Protein AF-R7AFU2-F1 (afdb_monomer)

Mean predicted aligned error: 8.47 Å

Radius of gyration: 20.12 Å; Cα contacts (8 Å, |Δi|>4): 153; chains: 1; bounding box: 41×36×58 Å

Secondary structure (DSSP, 8-state):
-------HHHHHHHHHHHHHHHHHHHHHHHHHHHHHHTT--HHHHHHHHHHHHHHHHHHHHHHHHHHHHHHHHHHH-TTSHHHHHHHHHHGGG-GGGHHHHHHHHHHHHHHHHHHIIIIIIIHHHHHHHHTTSGGGG-GGGGT----

Nearest PDB structures (foldseek):
  1k40-assembly1_A  TM=2.675E-01  e=7.140E+00  Mus musculus
  4mu6-assembly1_A  TM=3.119E-01  e=7.140E+00  Legionella pneumophila subsp. pneumophila str. Philadelphia 1
  8jh6-assembly1_B  TM=2.063E-01  e=3.093E+00  synthetic construct

Foldseek 3Di:
DPDDDCDPLLVVLLVVLVVLLVVLVVQLLVQLQVVLQVVDQNVVSNVRSLVVSLVVNVVVLVVLLVVLCLQLQLQADCPHPSVVVCVVVCVVVDNVCSVVSNSNSVSNNVSSVVSNCCSNVVVSVVLNVQCVDPVSSDVVVSNHDDD

Sequence (147 aa):
MDSSTLTIPGIAGIILAVGMGVDANIITGERIKEELNRGKNLNAALRSGYQRALSAIIDGNITTIIVAIILMGAFGVPTSVFARLLRPLFFAFGASTEGVIYSFGYTLMVGVLLNFVMGVLASRLMVMSLSNFKIFQNKKLYGGEQA

pLDDT: mean 79.65, std 10.62, range [36.56, 92.12]

Solvent-accessible surface area (backbone atoms only — not comparable to full-atom values): 7698 Å² total; per-residue (Å²): 132,88,78,79,82,86,42,78,47,23,51,52,16,44,55,52,24,52,52,56,44,50,47,50,53,50,48,28,48,52,38,24,19,57,30,32,66,70,69,41,55,67,73,57,10,46,56,54,9,46,62,58,29,49,55,57,42,50,57,53,52,50,54,50,43,52,52,22,51,46,42,26,31,43,38,59,37,90,84,33,73,50,20,65,72,43,36,84,75,49,64,84,59,52,86,84,40,23,71,49,44,22,41,18,18,50,36,27,37,53,35,44,54,53,31,54,52,46,56,52,53,47,47,50,53,50,53,62,56,48,51,72,40,79,85,56,61,48,54,66,85,53,68,24,77,89,127

Structure (mmCIF, N/CA/C/O backbone):
data_AF-R7AFU2-F1
#
_entry.id   AF-R7AFU2-F1
#
loop_
_atom_site.group_PDB
_atom_site.id
_atom_site.type_symbol
_atom_site.label_atom_id
_atom_site.label_alt_id
_atom_site.label_comp_id
_atom_site.label_asym_id
_atom_site.label_entity_id
_atom_site.label_seq_id
_atom_site.pdbx_PDB_ins_code
_atom_site.Cartn_x
_atom_site.Cartn_y
_atom_site.Cartn_z
_atom_site.occupancy
_atom_site.B_iso_or_equiv
_atom_site.auth_seq_id
_atom_site.auth_comp_id
_atom_site.auth_asym_id
_atom_site.auth_atom_id
_atom_site.pdbx_PDB_model_num
ATOM 1 N N . MET A 1 1 ? 14.392 -24.120 -13.278 1.00 36.56 1 MET A N 1
ATOM 2 C CA . MET A 1 1 ? 13.921 -22.958 -12.498 1.00 36.56 1 MET A CA 1
ATOM 3 C C . MET A 1 1 ? 14.823 -21.814 -12.900 1.00 36.56 1 MET A C 1
ATOM 5 O O . MET A 1 1 ? 15.965 -21.793 -12.461 1.00 36.56 1 MET A O 1
ATOM 9 N N . ASP A 1 2 ? 14.370 -20.962 -13.813 1.00 44.81 2 ASP A N 1
ATOM 10 C CA . ASP A 1 2 ? 15.162 -19.822 -14.273 1.00 44.81 2 ASP A CA 1
ATOM 11 C C . ASP A 1 2 ? 15.256 -18.821 -13.119 1.00 44.81 2 ASP A C 1
ATOM 13 O O . ASP A 1 2 ? 14.253 -18.269 -12.666 1.00 44.81 2 ASP A O 1
ATOM 17 N N . SER A 1 3 ? 16.448 -18.677 -12.547 1.00 54.31 3 SER A N 1
ATOM 18 C CA . SER A 1 3 ? 16.694 -17.776 -11.426 1.00 54.31 3 SER A CA 1
ATOM 19 C C . SER A 1 3 ? 16.624 -16.328 -11.910 1.00 54.31 3 SER A C 1
ATOM 21 O O . SER A 1 3 ? 17.462 -15.907 -12.706 1.00 54.31 3 SER A O 1
ATOM 23 N N . SER A 1 4 ? 15.653 -15.556 -11.421 1.00 62.28 4 SER A N 1
ATOM 24 C CA . SER A 1 4 ? 15.603 -14.110 -11.649 1.00 62.28 4 SER A CA 1
ATOM 25 C C . SER A 1 4 ? 16.811 -13.430 -11.003 1.00 62.28 4 SER A C 1
ATOM 27 O O . SER A 1 4 ? 17.037 -13.564 -9.800 1.00 62.28 4 SER A O 1
ATOM 29 N N . THR A 1 5 ? 17.578 -12.676 -11.787 1.00 68.69 5 THR A N 1
ATOM 30 C CA . THR A 1 5 ? 18.707 -11.887 -11.281 1.00 68.69 5 THR A CA 1
ATOM 31 C C . THR A 1 5 ? 18.196 -10.737 -10.416 1.00 68.69 5 THR A C 1
ATOM 33 O O . THR A 1 5 ? 17.469 -9.865 -10.894 1.00 68.69 5 THR A O 1
ATOM 36 N N . LEU A 1 6 ? 18.585 -10.716 -9.139 1.00 76.62 6 LEU A N 1
ATOM 37 C CA . LEU A 1 6 ? 18.268 -9.617 -8.230 1.00 76.62 6 LEU A CA 1
ATOM 38 C C . LEU A 1 6 ? 19.180 -8.415 -8.530 1.00 76.62 6 LEU A C 1
ATOM 40 O O . LEU A 1 6 ? 20.389 -8.478 -8.320 1.00 76.62 6 LEU A O 1
ATOM 44 N N . THR A 1 7 ? 18.604 -7.319 -9.026 1.00 84.94 7 THR A N 1
ATOM 45 C CA . THR A 1 7 ? 19.323 -6.068 -9.328 1.00 84.94 7 THR A CA 1
ATOM 46 C C . THR A 1 7 ? 19.188 -5.068 -8.174 1.00 84.94 7 THR A C 1
ATOM 48 O O . THR A 1 7 ? 18.242 -5.150 -7.388 1.00 84.94 7 THR A O 1
ATOM 51 N N . ILE A 1 8 ? 20.094 -4.082 -8.076 1.00 88.50 8 ILE A N 1
ATOM 52 C CA . ILE A 1 8 ? 19.992 -3.009 -7.064 1.00 88.50 8 ILE A CA 1
ATOM 53 C C . ILE A 1 8 ? 18.630 -2.292 -7.164 1.00 88.50 8 ILE A C 1
ATOM 55 O O . ILE A 1 8 ? 17.965 -2.131 -6.139 1.00 88.50 8 ILE A O 1
ATOM 59 N N . PRO A 1 9 ? 18.133 -1.942 -8.366 1.00 85.94 9 PRO A N 1
ATOM 60 C CA . PRO A 1 9 ? 16.786 -1.386 -8.482 1.00 85.94 9 PRO A CA 1
ATOM 61 C C . PRO A 1 9 ? 15.687 -2.406 -8.188 1.00 85.94 9 PRO A C 1
ATOM 63 O O . PRO A 1 9 ? 14.701 -2.053 -7.559 1.00 85.94 9 PRO A O 1
ATOM 66 N N . GLY A 1 10 ? 15.872 -3.689 -8.490 1.00 85.50 10 GLY A N 1
ATOM 67 C CA . GLY A 1 10 ? 14.970 -4.745 -8.025 1.00 85.50 10 GLY A CA 1
ATOM 68 C C . GLY A 1 10 ? 14.785 -4.734 -6.500 1.00 85.50 10 GLY A C 1
ATOM 69 O O . GLY A 1 10 ? 13.649 -4.796 -6.028 1.00 85.50 10 GLY A O 1
ATOM 70 N N .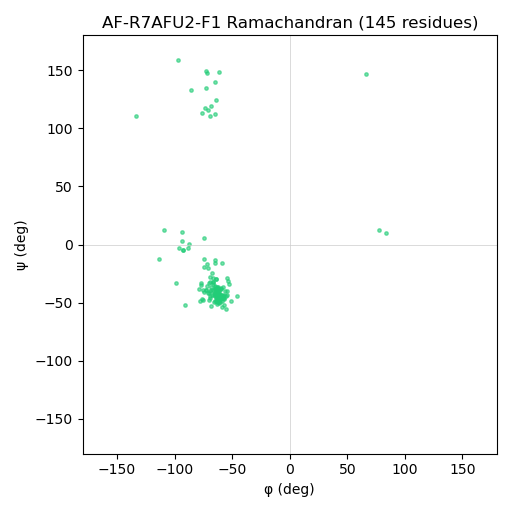 ILE A 1 11 ? 15.874 -4.561 -5.739 1.00 90.06 11 ILE A N 1
ATOM 71 C CA . ILE A 1 11 ? 15.852 -4.414 -4.271 1.00 90.06 11 ILE A CA 1
ATOM 72 C C . ILE A 1 11 ? 15.121 -3.133 -3.853 1.00 90.06 11 ILE A C 1
ATOM 74 O O . ILE A 1 11 ? 14.307 -3.172 -2.931 1.00 90.06 11 ILE A O 1
ATOM 78 N N . ALA A 1 12 ? 15.347 -2.012 -4.542 1.00 90.25 12 ALA A N 1
ATOM 79 C CA . ALA A 1 12 ? 14.611 -0.774 -4.277 1.00 90.25 12 ALA A CA 1
ATOM 80 C C . ALA A 1 12 ? 13.093 -0.955 -4.468 1.00 90.25 12 ALA A C 1
ATOM 82 O O . ALA A 1 12 ? 12.307 -0.456 -3.662 1.00 90.25 12 ALA A O 1
ATOM 83 N N . GLY A 1 13 ? 12.679 -1.729 -5.478 1.00 89.12 13 GLY A N 1
ATOM 84 C CA . GLY A 1 13 ? 11.275 -2.090 -5.693 1.00 89.12 13 GLY A CA 1
ATOM 85 C C . GLY A 1 13 ? 10.694 -2.919 -4.543 1.00 89.12 13 GLY A C 1
ATOM 86 O O . GLY A 1 13 ? 9.563 -2.677 -4.125 1.00 89.12 13 GLY A O 1
ATOM 87 N N . ILE A 1 14 ? 11.484 -3.830 -3.961 1.00 89.94 14 ILE A N 1
ATOM 88 C CA . ILE A 1 14 ? 11.085 -4.602 -2.771 1.00 89.94 14 ILE A CA 1
ATOM 89 C C . ILE A 1 14 ? 10.899 -3.679 -1.561 1.00 89.94 14 ILE A C 1
ATOM 91 O O . ILE A 1 14 ? 9.871 -3.756 -0.891 1.00 89.94 14 ILE A O 1
ATOM 95 N N . ILE A 1 15 ? 11.859 -2.791 -1.286 1.00 92.12 15 ILE A N 1
ATOM 96 C CA . ILE A 1 15 ? 11.775 -1.841 -0.161 1.00 92.12 15 ILE A CA 1
ATOM 97 C C . ILE A 1 15 ? 10.522 -0.967 -0.292 1.00 92.12 15 ILE A C 1
ATOM 99 O O . ILE A 1 15 ? 9.779 -0.792 0.675 1.00 92.12 15 ILE A O 1
ATOM 103 N N . LEU A 1 16 ? 10.256 -0.464 -1.499 1.00 91.62 16 LEU A N 1
ATOM 104 C CA . LEU A 1 16 ? 9.079 0.351 -1.777 1.00 91.62 16 LEU A CA 1
ATOM 105 C C . LEU A 1 16 ? 7.777 -0.439 -1.564 1.00 91.62 16 LEU A C 1
ATOM 107 O O . LEU A 1 16 ? 6.852 0.064 -0.925 1.00 91.62 16 LEU A O 1
ATOM 111 N N . ALA A 1 17 ? 7.720 -1.692 -2.028 1.00 88.81 17 ALA A N 1
ATOM 112 C CA . ALA A 1 17 ? 6.576 -2.575 -1.805 1.00 88.81 17 ALA A CA 1
ATOM 113 C C . ALA A 1 17 ? 6.312 -2.842 -0.314 1.00 88.81 17 ALA A C 1
ATOM 115 O O . ALA A 1 17 ? 5.156 -2.856 0.111 1.00 88.81 17 ALA A O 1
ATOM 116 N N . VAL A 1 18 ? 7.364 -3.001 0.496 1.00 89.31 18 VAL A N 1
ATOM 117 C CA . VAL A 1 18 ? 7.230 -3.132 1.956 1.00 89.31 18 VAL A CA 1
ATOM 118 C C . VAL A 1 18 ? 6.635 -1.859 2.562 1.00 89.31 18 VAL A C 1
ATOM 120 O O . VAL A 1 18 ? 5.697 -1.954 3.351 1.00 89.31 18 VAL A O 1
ATOM 123 N N . GLY A 1 19 ? 7.119 -0.677 2.167 1.00 88.31 19 GLY A N 1
ATOM 124 C CA . GLY A 1 19 ? 6.618 0.608 2.670 1.00 88.31 19 GLY A CA 1
ATOM 125 C C . GLY A 1 19 ? 5.124 0.818 2.408 1.00 88.31 19 GLY A C 1
ATOM 126 O O . GLY A 1 19 ? 4.366 1.101 3.336 1.00 88.31 19 GLY A O 1
ATOM 127 N N . MET A 1 20 ? 4.678 0.587 1.171 1.00 85.88 20 MET A N 1
ATOM 128 C CA . MET A 1 20 ? 3.250 0.667 0.817 1.00 85.88 20 MET A CA 1
ATOM 129 C C . MET A 1 20 ? 2.412 -0.388 1.541 1.00 85.88 20 MET A C 1
ATOM 131 O O . MET A 1 20 ? 1.245 -0.166 1.860 1.00 85.88 20 MET A O 1
ATOM 135 N N . GLY A 1 21 ? 3.023 -1.527 1.857 1.00 83.50 21 GLY A N 1
ATOM 136 C CA . GLY A 1 21 ? 2.373 -2.561 2.634 1.00 83.50 21 GLY A CA 1
ATOM 137 C C . GLY A 1 21 ? 2.063 -2.197 4.075 1.00 83.50 21 GLY A C 1
ATOM 138 O O . GLY A 1 21 ? 1.065 -2.655 4.634 1.00 83.50 21 GLY A O 1
ATOM 139 N N . VAL A 1 22 ? 2.912 -1.372 4.681 1.00 86.00 22 VAL A N 1
ATOM 140 C CA . VAL A 1 22 ? 2.686 -0.846 6.027 1.00 86.00 22 VAL A CA 1
ATOM 141 C C . VAL A 1 22 ? 1.653 0.285 5.996 1.00 86.00 22 VAL A C 1
ATOM 143 O O . VAL A 1 22 ? 0.823 0.363 6.903 1.00 86.00 22 VAL A O 1
ATOM 146 N N . ASP A 1 23 ? 1.639 1.101 4.938 1.00 87.31 23 ASP A N 1
ATOM 147 C CA . ASP A 1 23 ? 0.699 2.218 4.771 1.00 87.31 23 ASP A CA 1
ATOM 148 C C . ASP A 1 23 ? -0.772 1.767 4.829 1.00 87.31 23 ASP A C 1
ATOM 150 O O . ASP A 1 23 ? -1.560 2.289 5.619 1.00 87.31 23 ASP A O 1
ATOM 154 N N . ALA A 1 24 ? -1.133 0.697 4.110 1.00 80.62 24 ALA A N 1
ATOM 155 C CA . ALA A 1 24 ? -2.498 0.156 4.117 1.00 80.62 24 ALA A CA 1
ATOM 156 C C . ALA A 1 24 ? -2.994 -0.248 5.523 1.00 80.62 24 ALA A C 1
ATOM 158 O O . ALA A 1 24 ? -4.167 -0.051 5.878 1.00 80.62 24 ALA A O 1
ATOM 159 N N . ASN A 1 25 ? -2.092 -0.784 6.348 1.00 84.94 25 ASN A N 1
ATOM 160 C CA . ASN A 1 25 ? -2.400 -1.173 7.722 1.00 84.94 25 ASN A CA 1
ATOM 161 C C . ASN A 1 25 ? -2.539 0.048 8.640 1.00 84.94 25 ASN A C 1
ATOM 163 O O . ASN A 1 25 ? -3.468 0.090 9.451 1.00 84.94 25 ASN A O 1
ATOM 167 N N . ILE A 1 26 ? -1.672 1.054 8.485 1.00 88.50 26 ILE A N 1
ATOM 168 C CA . ILE A 1 26 ? -1.749 2.311 9.244 1.00 88.50 26 ILE A CA 1
ATOM 169 C C . ILE A 1 26 ? -3.057 3.045 8.928 1.00 88.50 26 ILE A C 1
ATOM 171 O O . ILE A 1 26 ? -3.784 3.408 9.854 1.00 88.50 26 ILE A O 1
ATOM 175 N N . ILE A 1 27 ? -3.411 3.194 7.646 1.00 89.38 27 ILE A N 1
ATOM 176 C CA . ILE A 1 27 ? -4.656 3.853 7.215 1.00 89.38 27 ILE A CA 1
ATOM 177 C C . ILE A 1 27 ? -5.872 3.168 7.844 1.00 89.38 27 ILE A C 1
ATOM 179 O O . ILE A 1 27 ? -6.760 3.834 8.379 1.00 89.38 27 ILE A O 1
ATOM 183 N N . THR A 1 28 ? -5.917 1.835 7.817 1.00 87.50 28 THR A N 1
ATOM 184 C CA . THR A 1 28 ? -7.016 1.074 8.426 1.00 87.50 28 THR A CA 1
ATOM 185 C C . THR A 1 28 ? -7.105 1.317 9.932 1.00 87.50 28 THR A C 1
ATOM 187 O O . THR A 1 28 ? -8.198 1.574 10.443 1.00 87.50 28 THR A O 1
ATOM 190 N N . GLY A 1 29 ? -5.969 1.277 10.634 1.00 88.69 29 GLY A N 1
ATOM 191 C CA . GLY A 1 29 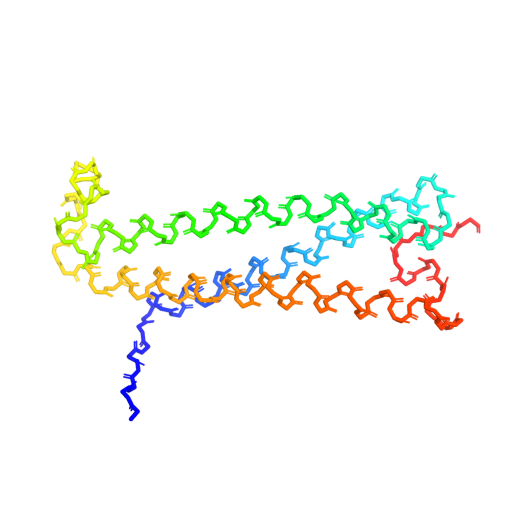? -5.896 1.543 12.070 1.00 88.69 29 GLY A CA 1
ATOM 192 C C . GLY A 1 29 ? -6.398 2.939 12.434 1.00 88.69 29 GLY A C 1
ATOM 193 O O . GLY A 1 29 ? -7.235 3.072 13.329 1.00 88.69 29 GLY A O 1
ATOM 194 N N . GLU A 1 30 ? -5.979 3.961 11.689 1.00 90.94 30 GLU A N 1
ATOM 195 C CA . GLU A 1 30 ? -6.405 5.342 11.928 1.00 90.94 30 GLU A CA 1
ATOM 196 C C . GLU A 1 30 ? -7.912 5.513 11.691 1.00 90.94 30 GLU A C 1
ATOM 198 O O . GLU A 1 30 ? -8.612 6.092 12.519 1.00 90.94 30 GLU A O 1
ATOM 203 N N . ARG A 1 31 ? -8.470 4.915 10.626 1.00 91.06 31 ARG A N 1
ATOM 204 C CA . ARG A 1 31 ? -9.923 4.969 10.369 1.00 91.06 31 ARG A CA 1
ATOM 205 C C . ARG A 1 31 ? -10.750 4.225 11.411 1.00 91.06 31 ARG A C 1
ATOM 207 O O . ARG A 1 31 ? -11.883 4.625 11.670 1.00 91.06 31 ARG A O 1
ATOM 214 N N . ILE A 1 32 ? -10.235 3.146 11.997 1.00 89.00 32 ILE A N 1
ATOM 215 C CA . ILE A 1 32 ? -10.900 2.461 13.116 1.00 89.00 32 ILE A CA 1
ATOM 216 C C . ILE A 1 32 ? -10.863 3.352 14.363 1.00 89.00 32 ILE A C 1
ATOM 218 O O . ILE A 1 32 ? -11.895 3.532 15.014 1.00 89.00 32 ILE A O 1
ATOM 222 N N . LYS A 1 33 ? -9.705 3.944 14.663 1.00 88.81 33 LYS A N 1
ATOM 223 C CA . LYS A 1 33 ? -9.505 4.843 15.803 1.00 88.81 33 LYS A CA 1
ATOM 224 C C . LYS A 1 33 ? -10.405 6.079 15.731 1.00 88.81 33 LYS A C 1
ATOM 226 O O . LYS A 1 33 ? -11.084 6.391 16.706 1.00 88.81 33 LYS A O 1
ATOM 231 N N . GLU A 1 34 ? -10.495 6.727 14.571 1.00 90.00 34 GLU A N 1
ATOM 232 C CA . GLU A 1 34 ? -11.408 7.855 14.333 1.00 90.00 34 GLU A CA 1
ATOM 233 C C . GLU A 1 34 ? -12.867 7.497 14.657 1.00 90.00 34 GLU A C 1
ATOM 235 O O . GLU A 1 34 ? -13.602 8.295 15.235 1.00 90.00 34 GLU A O 1
ATOM 240 N N . GLU A 1 35 ? -13.309 6.287 14.314 1.00 88.44 35 GLU A N 1
ATOM 241 C CA . GLU A 1 35 ? -14.685 5.850 14.558 1.00 88.44 35 GLU A CA 1
ATOM 242 C C . GLU A 1 35 ? -14.960 5.474 16.006 1.00 88.44 35 GLU A C 1
ATOM 244 O O . GLU A 1 35 ? -16.073 5.695 16.489 1.00 88.44 35 GLU A O 1
ATOM 249 N N . LEU A 1 36 ? -13.960 4.928 16.695 1.00 87.44 36 LEU A N 1
ATOM 250 C CA . LEU A 1 36 ? -14.022 4.701 18.135 1.00 87.44 36 LEU A CA 1
ATOM 251 C C . LEU A 1 36 ? -14.115 6.030 18.888 1.00 87.44 36 LEU A C 1
ATOM 253 O O . LEU A 1 36 ? -14.966 6.163 19.766 1.00 87.44 36 LEU A O 1
ATOM 257 N N . ASN A 1 37 ? -13.323 7.028 18.489 1.00 87.00 37 ASN A N 1
ATOM 258 C CA . ASN A 1 37 ? -13.348 8.370 19.078 1.00 87.00 37 ASN A CA 1
ATOM 259 C C . ASN A 1 37 ? -14.657 9.122 18.783 1.00 87.00 37 ASN A C 1
ATOM 261 O O . ASN A 1 37 ? -15.084 9.960 19.569 1.00 87.00 37 ASN A O 1
ATOM 265 N N . ARG A 1 38 ? -15.360 8.771 17.699 1.00 87.38 38 ARG A N 1
ATOM 266 C CA . ARG A 1 38 ? -16.738 9.224 17.422 1.00 87.38 38 ARG A CA 1
ATOM 267 C C . ARG A 1 38 ? -17.804 8.527 18.285 1.00 87.38 38 ARG A C 1
ATOM 269 O O . ARG A 1 38 ? -18.994 8.722 18.051 1.00 87.38 38 ARG A O 1
ATOM 276 N N . GLY A 1 39 ? -17.405 7.691 19.245 1.00 83.56 39 GLY A N 1
ATOM 277 C CA . GLY A 1 39 ? -18.301 7.023 20.190 1.00 83.56 39 GLY A CA 1
ATOM 278 C C . GLY A 1 39 ? -18.946 5.736 19.669 1.00 83.56 39 GLY A C 1
ATOM 279 O O . GLY A 1 39 ? -19.840 5.198 20.324 1.00 83.56 39 GLY A O 1
ATOM 280 N N . LYS A 1 40 ? -18.526 5.202 18.511 1.00 84.00 40 LYS A N 1
ATOM 281 C CA . LYS A 1 40 ? -19.093 3.946 17.995 1.00 84.00 40 LYS A CA 1
ATOM 282 C C . LYS A 1 40 ? -18.633 2.741 18.819 1.00 84.00 40 LYS A C 1
ATOM 284 O O . LYS A 1 40 ? -17.501 2.662 19.292 1.00 84.00 40 LYS A O 1
ATOM 289 N N . ASN A 1 41 ? -19.509 1.743 18.923 1.00 85.50 41 ASN A N 1
ATOM 290 C CA . ASN A 1 41 ? -19.148 0.432 19.465 1.00 85.50 41 ASN A CA 1
ATOM 291 C C . ASN A 1 41 ? -18.062 -0.229 18.608 1.00 85.50 41 ASN A C 1
ATOM 293 O O . ASN A 1 41 ? -18.067 -0.070 17.389 1.00 85.50 41 ASN A O 1
ATOM 297 N N . LEU A 1 42 ? -17.182 -1.028 19.223 1.00 82.56 42 LEU A N 1
ATOM 298 C CA . LEU A 1 42 ? -16.012 -1.617 18.558 1.00 82.56 42 LEU A CA 1
ATOM 299 C C . LEU A 1 42 ? -16.360 -2.338 17.247 1.00 82.56 42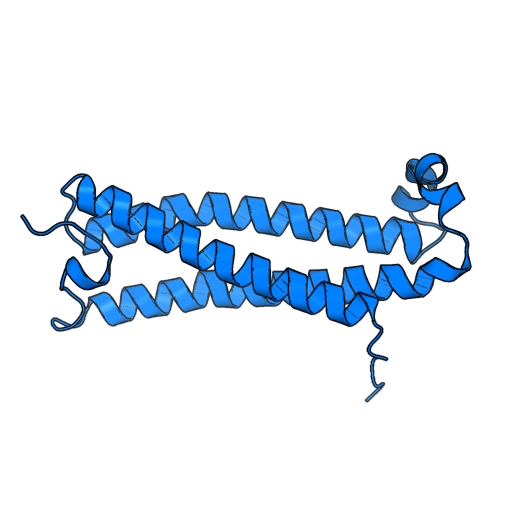 LEU A C 1
ATOM 301 O O . LEU A 1 42 ? -15.768 -2.047 16.216 1.00 82.56 42 LEU A O 1
ATOM 305 N N . ASN A 1 43 ? -17.378 -3.201 17.249 1.00 83.44 43 ASN A N 1
ATOM 306 C CA . ASN A 1 43 ? -17.805 -3.914 16.038 1.00 83.44 43 ASN A CA 1
ATOM 307 C C . ASN A 1 43 ? -18.292 -2.967 14.925 1.00 83.44 43 ASN A C 1
ATOM 309 O O . ASN A 1 43 ? -18.032 -3.200 13.743 1.00 83.44 43 ASN A O 1
ATOM 313 N N . ALA A 1 44 ? -18.975 -1.879 15.292 1.00 86.00 44 ALA A N 1
ATOM 314 C CA . ALA A 1 44 ? -19.435 -0.872 14.340 1.00 86.00 44 ALA A CA 1
ATOM 315 C C . ALA A 1 44 ? -18.271 -0.016 13.813 1.00 86.00 44 ALA A C 1
ATOM 317 O O . ALA A 1 44 ? -18.222 0.275 12.616 1.00 86.00 44 ALA A O 1
ATOM 318 N N . ALA A 1 45 ? -17.320 0.341 14.680 1.00 85.88 45 ALA A N 1
ATOM 319 C CA . ALA A 1 45 ? -16.109 1.071 14.321 1.00 85.88 45 ALA A CA 1
ATOM 320 C C . ALA A 1 45 ? -15.204 0.249 13.395 1.00 85.88 45 ALA A C 1
ATOM 322 O O . ALA A 1 45 ? -14.774 0.764 12.369 1.00 85.88 45 ALA A O 1
ATOM 323 N N . LEU A 1 46 ? -15.004 -1.043 13.680 1.00 86.75 46 LEU A N 1
ATOM 324 C CA . LEU A 1 46 ? -14.270 -1.965 12.811 1.00 86.75 46 LEU A CA 1
ATOM 325 C C . LEU A 1 46 ? -14.922 -2.050 11.432 1.00 86.75 46 LEU A C 1
ATOM 327 O O . LEU A 1 46 ? -14.271 -1.792 10.423 1.00 86.75 46 LEU A O 1
ATOM 331 N N . ARG A 1 47 ? -16.226 -2.344 11.363 1.00 86.44 47 ARG A N 1
ATOM 332 C CA . ARG A 1 47 ? -16.927 -2.485 10.078 1.00 86.44 47 ARG A CA 1
ATOM 333 C C . ARG A 1 47 ? -16.883 -1.198 9.249 1.00 86.44 47 ARG A C 1
ATOM 335 O O . ARG A 1 47 ? -16.600 -1.253 8.054 1.00 86.44 47 ARG A O 1
ATOM 342 N N . SER A 1 48 ? -17.129 -0.053 9.884 1.00 87.31 48 SER A N 1
ATOM 343 C CA . SER A 1 48 ? -17.131 1.251 9.216 1.00 87.31 48 SER A CA 1
ATOM 344 C C . SER A 1 48 ? -15.719 1.718 8.841 1.00 87.31 48 SER A C 1
ATOM 346 O O . SER A 1 48 ? -15.532 2.298 7.771 1.00 87.31 48 SER A O 1
ATOM 348 N N . GLY A 1 49 ? -14.733 1.481 9.709 1.00 86.44 49 GLY A N 1
ATOM 349 C CA . GLY A 1 49 ? -13.321 1.798 9.501 1.00 86.44 49 GLY A CA 1
ATOM 350 C C . GLY A 1 49 ? -12.746 1.017 8.327 1.00 86.44 49 GLY A C 1
ATOM 351 O O . GLY A 1 49 ? -12.215 1.633 7.407 1.00 86.44 49 GLY A O 1
ATOM 352 N N . TYR A 1 50 ? -12.977 -0.301 8.287 1.00 86.56 50 TYR A N 1
ATOM 353 C CA . TYR A 1 50 ? -12.603 -1.137 7.146 1.00 86.56 50 TYR A CA 1
ATOM 354 C C . TYR A 1 50 ? -13.235 -0.634 5.853 1.00 86.56 50 TYR A C 1
ATOM 356 O O . TYR A 1 50 ? -12.515 -0.381 4.900 1.00 86.56 50 TYR A O 1
ATOM 364 N N . GLN A 1 51 ? -14.553 -0.419 5.809 1.00 86.50 51 GLN A N 1
ATOM 365 C CA . GLN A 1 51 ? -15.222 -0.004 4.571 1.00 86.50 51 GLN A CA 1
ATOM 366 C C . GLN A 1 51 ? -14.639 1.289 3.973 1.00 86.50 51 GLN A C 1
ATOM 368 O O . GLN A 1 51 ? -14.468 1.368 2.759 1.00 86.50 51 GLN A O 1
ATOM 373 N N . ARG A 1 52 ? -14.301 2.282 4.808 1.00 86.31 52 ARG A N 1
AT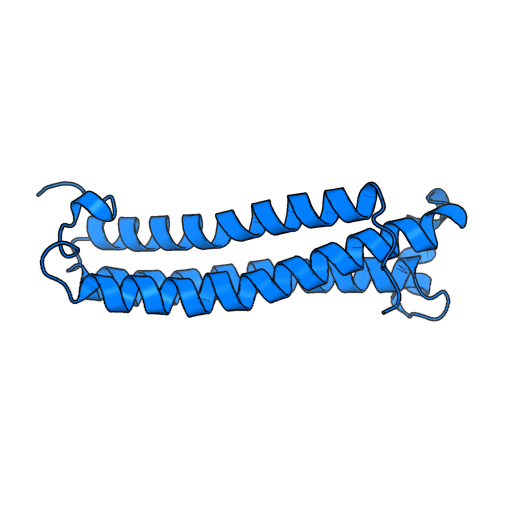OM 374 C CA . ARG A 1 52 ? -13.670 3.529 4.336 1.00 86.31 52 ARG A CA 1
ATOM 375 C C . ARG A 1 52 ? -12.196 3.358 3.986 1.00 86.31 52 ARG A C 1
ATOM 377 O O . ARG A 1 52 ? -11.747 3.931 2.999 1.00 86.31 52 ARG A O 1
ATOM 384 N N . ALA A 1 53 ? -11.454 2.579 4.769 1.00 86.94 53 ALA A N 1
ATOM 385 C CA . ALA A 1 53 ? -10.048 2.310 4.495 1.00 86.94 53 ALA A CA 1
ATOM 386 C C . ALA A 1 53 ? -9.864 1.517 3.192 1.00 86.94 53 ALA A C 1
ATOM 388 O O . ALA A 1 53 ? -8.948 1.813 2.436 1.00 86.94 53 ALA A O 1
ATOM 389 N N . LEU A 1 54 ? -10.767 0.578 2.879 1.00 85.00 54 LEU A N 1
ATOM 390 C CA . LEU A 1 54 ? -10.689 -0.240 1.666 1.00 85.00 54 LEU A CA 1
ATOM 391 C C . LEU A 1 54 ? -10.646 0.597 0.385 1.00 85.00 54 LEU A C 1
ATOM 393 O O . LEU A 1 54 ? -9.830 0.300 -0.479 1.00 85.00 54 LEU A O 1
ATOM 397 N N . SER A 1 55 ? -11.470 1.645 0.269 1.00 85.94 55 SER A N 1
ATOM 398 C CA . SER A 1 55 ? -11.449 2.521 -0.914 1.00 85.94 55 SER A CA 1
ATOM 399 C C . SER A 1 55 ? -10.086 3.194 -1.079 1.00 85.94 55 SER A C 1
ATOM 401 O O . SER A 1 55 ? -9.484 3.100 -2.140 1.00 85.94 55 SER A O 1
ATOM 403 N N . ALA A 1 56 ? -9.560 3.791 -0.004 1.00 85.56 56 ALA A N 1
ATOM 404 C CA . ALA A 1 56 ? -8.267 4.474 -0.035 1.00 85.56 56 ALA A CA 1
ATOM 405 C C . ALA A 1 56 ? -7.102 3.517 -0.353 1.00 85.56 56 ALA A C 1
ATOM 407 O O . ALA A 1 56 ? -6.200 3.866 -1.109 1.00 85.56 56 ALA A O 1
ATOM 408 N N . ILE A 1 57 ? -7.137 2.294 0.187 1.00 86.44 57 ILE A N 1
ATOM 409 C CA . ILE A 1 57 ? -6.106 1.275 -0.061 1.00 86.44 57 ILE A CA 1
ATOM 410 C C . ILE A 1 57 ? -6.159 0.768 -1.506 1.00 86.44 57 ILE A C 1
ATOM 412 O O . ILE A 1 57 ? -5.114 0.530 -2.114 1.00 86.44 57 ILE A O 1
ATOM 416 N N . ILE A 1 58 ? -7.360 0.577 -2.057 1.00 87.06 58 ILE A N 1
ATOM 417 C CA . ILE A 1 58 ? -7.542 0.171 -3.454 1.00 87.06 58 ILE A CA 1
ATOM 418 C C . ILE A 1 58 ? -6.994 1.257 -4.384 1.00 87.06 58 ILE A C 1
ATOM 420 O O . ILE A 1 58 ? -6.170 0.948 -5.242 1.00 87.06 58 ILE A O 1
ATOM 424 N N . ASP A 1 59 ? -7.372 2.517 -4.172 1.00 88.12 59 ASP A N 1
ATOM 425 C CA . ASP A 1 59 ? -6.935 3.635 -5.016 1.00 88.12 59 ASP A CA 1
ATOM 426 C C . ASP A 1 59 ? -5.407 3.820 -4.985 1.00 88.12 59 ASP A C 1
ATOM 428 O O . ASP A 1 59 ? -4.768 3.991 -6.031 1.00 88.12 59 ASP A O 1
ATOM 432 N N . GLY A 1 60 ? -4.801 3.712 -3.795 1.00 86.19 60 GLY A N 1
ATOM 433 C CA . GLY A 1 60 ? -3.348 3.785 -3.622 1.00 86.19 60 GLY A CA 1
ATOM 434 C C . GLY A 1 60 ? -2.608 2.674 -4.371 1.00 86.19 60 GLY A C 1
ATOM 435 O O . GLY A 1 60 ? -1.705 2.948 -5.162 1.00 86.19 60 GLY A O 1
ATOM 436 N N . ASN A 1 61 ? -3.031 1.419 -4.198 1.00 88.25 61 ASN A N 1
ATOM 437 C CA . ASN A 1 61 ? -2.391 0.280 -4.863 1.00 88.25 61 ASN A CA 1
ATOM 438 C C . ASN A 1 61 ? -2.605 0.280 -6.384 1.00 88.25 61 ASN A C 1
ATOM 440 O O . ASN A 1 61 ? -1.680 -0.059 -7.123 1.00 88.25 61 ASN A O 1
ATOM 444 N N . ILE A 1 62 ? -3.782 0.692 -6.873 1.00 89.19 62 ILE A N 1
ATOM 445 C CA . ILE A 1 62 ? -4.049 0.829 -8.314 1.00 89.19 62 ILE A CA 1
ATOM 446 C C . ILE A 1 62 ? -3.106 1.858 -8.935 1.00 89.19 62 ILE A C 1
ATOM 448 O O . ILE A 1 62 ? -2.505 1.583 -9.974 1.00 89.19 62 ILE A O 1
ATOM 452 N N . THR A 1 63 ? -2.928 3.012 -8.289 1.00 90.38 63 THR A N 1
ATOM 453 C CA . THR A 1 63 ? -2.008 4.055 -8.764 1.00 90.38 63 THR A CA 1
ATOM 454 C C . THR A 1 63 ? -0.589 3.507 -8.897 1.00 90.38 63 THR A C 1
ATOM 456 O O . THR A 1 63 ? 0.055 3.690 -9.932 1.00 90.38 63 THR A O 1
ATOM 459 N N . THR A 1 64 ? -0.121 2.746 -7.909 1.00 89.88 64 THR A N 1
ATOM 460 C CA . THR A 1 64 ? 1.202 2.122 -7.970 1.00 89.88 64 THR A CA 1
ATOM 461 C C . THR A 1 64 ? 1.315 1.076 -9.076 1.00 89.88 64 THR A C 1
ATOM 463 O O . THR A 1 64 ? 2.325 1.040 -9.779 1.00 89.88 64 THR A O 1
ATOM 466 N N . ILE A 1 65 ? 0.291 0.241 -9.276 1.00 89.31 65 ILE A N 1
ATOM 467 C CA . ILE A 1 65 ? 0.274 -0.747 -10.365 1.00 89.31 65 ILE A CA 1
ATOM 468 C C . ILE A 1 65 ? 0.358 -0.043 -11.721 1.00 89.31 65 ILE A C 1
ATOM 470 O O . ILE A 1 65 ? 1.134 -0.461 -12.580 1.00 89.31 65 ILE A O 1
ATOM 474 N N . ILE A 1 66 ? -0.381 1.052 -11.907 1.00 88.25 66 ILE A N 1
ATOM 475 C CA . ILE A 1 66 ? -0.322 1.857 -13.131 1.00 88.25 66 ILE A CA 1
ATOM 476 C C . ILE A 1 66 ? 1.096 2.396 -13.344 1.00 88.25 66 ILE A C 1
ATOM 478 O O . ILE A 1 66 ? 1.642 2.249 -14.436 1.00 88.25 66 ILE A O 1
ATOM 482 N N . VAL A 1 67 ? 1.727 2.958 -12.308 1.00 87.75 67 VAL A N 1
ATOM 483 C CA . VAL A 1 67 ? 3.116 3.439 -12.384 1.00 87.75 67 VAL A CA 1
ATOM 484 C C . VAL A 1 67 ? 4.071 2.306 -12.763 1.00 87.75 67 VAL A C 1
ATOM 486 O O . VAL A 1 67 ? 4.892 2.479 -13.662 1.00 87.75 67 VAL A O 1
ATOM 489 N N . ALA A 1 68 ? 3.943 1.131 -12.145 1.00 87.31 68 ALA A N 1
ATOM 490 C CA . ALA A 1 68 ? 4.779 -0.023 -12.459 1.00 87.31 68 ALA A CA 1
ATOM 491 C C . ALA A 1 68 ? 4.609 -0.480 -13.920 1.00 87.31 68 ALA A C 1
ATOM 493 O O . ALA A 1 68 ? 5.602 -0.714 -14.608 1.00 87.31 68 ALA A O 1
ATOM 494 N N . ILE A 1 69 ? 3.372 -0.534 -14.425 1.00 85.19 69 ILE A N 1
ATOM 495 C CA . ILE A 1 69 ? 3.072 -0.864 -15.829 1.00 85.19 69 ILE A CA 1
ATOM 496 C C . ILE A 1 69 ? 3.677 0.173 -16.777 1.00 85.19 69 ILE A C 1
ATOM 498 O O . ILE A 1 69 ? 4.269 -0.201 -17.789 1.00 85.19 69 ILE A O 1
ATOM 502 N N . ILE A 1 70 ? 3.569 1.464 -16.456 1.00 83.69 70 ILE A N 1
ATOM 503 C CA . ILE A 1 70 ? 4.156 2.539 -17.265 1.00 83.69 70 ILE A CA 1
ATOM 504 C C . ILE A 1 70 ? 5.680 2.409 -17.302 1.00 83.69 70 ILE A C 1
ATOM 506 O O . ILE A 1 70 ? 6.261 2.497 -18.380 1.00 83.69 70 ILE A O 1
ATOM 510 N N . LEU A 1 71 ? 6.329 2.155 -16.163 1.00 83.12 71 LEU A N 1
ATOM 511 C CA . LEU A 1 71 ? 7.782 1.986 -16.085 1.00 83.12 71 LEU A CA 1
ATOM 512 C C . LEU A 1 71 ? 8.257 0.761 -16.877 1.00 83.12 71 LEU A C 1
ATOM 514 O O . LEU A 1 71 ? 9.190 0.868 -17.671 1.00 83.12 71 LEU A O 1
ATOM 518 N N . MET A 1 72 ? 7.585 -0.383 -16.729 1.00 81.38 72 MET A N 1
ATOM 519 C CA . MET A 1 72 ? 7.900 -1.586 -17.506 1.00 81.38 72 MET A CA 1
ATOM 520 C C . MET A 1 72 ? 7.624 -1.395 -19.002 1.00 81.38 72 MET A C 1
ATOM 522 O O . MET A 1 72 ? 8.391 -1.873 -19.831 1.00 81.38 72 MET A O 1
ATOM 526 N N . GLY A 1 73 ? 6.552 -0.692 -19.370 1.00 75.50 73 GLY A N 1
ATOM 527 C CA . GLY A 1 73 ? 6.214 -0.412 -20.763 1.00 75.50 73 GLY A CA 1
ATOM 528 C C . GLY A 1 73 ? 7.195 0.557 -21.416 1.00 75.50 73 GLY A C 1
ATOM 529 O O . GLY A 1 73 ? 7.638 0.310 -22.536 1.00 75.50 73 GLY A O 1
ATOM 530 N N . ALA A 1 74 ? 7.557 1.636 -20.723 1.00 73.44 74 ALA A N 1
ATOM 531 C CA . ALA A 1 74 ? 8.444 2.672 -21.241 1.00 73.44 74 ALA A CA 1
ATOM 532 C C . ALA A 1 74 ? 9.898 2.204 -21.402 1.00 73.44 74 ALA A C 1
ATOM 534 O O . ALA A 1 74 ? 10.560 2.647 -22.336 1.00 73.44 74 ALA A O 1
ATOM 535 N N . PHE A 1 75 ? 10.372 1.309 -20.529 1.00 71.50 75 PHE A N 1
ATOM 536 C CA . PHE A 1 75 ? 11.769 0.861 -20.505 1.00 71.50 75 PHE A CA 1
ATOM 537 C C . PHE A 1 75 ? 11.984 -0.612 -20.875 1.00 71.50 75 PHE A C 1
ATOM 539 O O . PHE A 1 75 ? 13.120 -1.005 -21.091 1.00 71.50 75 PHE A O 1
ATOM 546 N N . GLY A 1 76 ? 10.938 -1.441 -20.945 1.00 64.31 76 GLY A N 1
ATOM 547 C CA . GLY A 1 76 ? 11.073 -2.878 -21.223 1.00 64.31 76 GLY A CA 1
ATOM 548 C C . GLY A 1 76 ? 10.815 -3.291 -22.672 1.00 64.31 76 GLY A C 1
ATOM 549 O O . GLY A 1 76 ? 11.428 -4.238 -23.154 1.00 64.31 76 GLY A O 1
ATOM 550 N N . VAL A 1 77 ? 9.908 -2.612 -23.383 1.00 61.06 77 VAL A N 1
ATOM 551 C CA . VAL A 1 77 ? 9.540 -2.959 -24.768 1.00 61.06 77 VAL A CA 1
ATOM 552 C C . VAL A 1 77 ? 9.508 -1.704 -25.648 1.00 61.06 77 VAL A C 1
ATOM 554 O O . VAL A 1 77 ? 8.575 -0.904 -25.527 1.00 61.06 77 VAL A O 1
ATOM 557 N N . PRO A 1 78 ? 10.455 -1.550 -26.598 1.00 58.53 78 PRO A N 1
ATOM 558 C CA . PRO A 1 78 ? 10.533 -0.390 -27.498 1.00 58.53 78 PRO A CA 1
ATOM 559 C C . PRO A 1 78 ? 9.278 -0.159 -28.359 1.00 58.53 78 PRO A C 1
ATOM 561 O O . PRO A 1 78 ? 9.095 0.908 -28.948 1.00 58.53 78 PRO A O 1
ATOM 564 N N . THR A 1 79 ? 8.404 -1.163 -28.465 1.00 58.56 79 THR A N 1
ATOM 565 C CA . THR A 1 79 ? 7.177 -1.136 -29.270 1.00 58.56 79 THR A CA 1
ATOM 566 C C . THR A 1 79 ? 5.935 -0.682 -28.501 1.00 58.56 79 THR A C 1
ATOM 568 O O . THR A 1 79 ? 4.879 -0.527 -29.117 1.00 58.56 79 THR A O 1
ATOM 571 N N . SER A 1 80 ? 6.023 -0.443 -27.189 1.00 67.75 80 SER A N 1
ATOM 572 C CA . SER A 1 80 ? 4.860 -0.036 -26.398 1.00 67.75 80 SER A CA 1
ATOM 573 C C . SER A 1 80 ? 4.437 1.415 -26.681 1.00 67.75 80 SER A C 1
ATOM 575 O O . SER A 1 80 ? 5.247 2.295 -26.987 1.00 67.75 80 SER A O 1
ATOM 577 N N . VAL A 1 81 ? 3.134 1.688 -26.552 1.00 69.12 81 VAL A N 1
ATOM 578 C CA . VAL A 1 81 ? 2.567 3.041 -26.710 1.00 69.12 81 VAL A CA 1
ATOM 579 C C . VAL A 1 81 ? 3.181 4.015 -25.698 1.00 69.12 81 VAL A C 1
ATOM 581 O O . VAL A 1 81 ? 3.483 5.157 -26.042 1.00 69.12 81 VAL A O 1
ATOM 584 N N . PHE A 1 82 ? 3.443 3.543 -24.477 1.00 68.44 82 PHE A N 1
ATOM 585 C CA . PHE A 1 82 ? 4.063 4.332 -23.414 1.00 68.44 82 PHE A CA 1
ATOM 586 C C . PHE A 1 82 ? 5.510 4.717 -23.733 1.00 68.44 82 PHE A C 1
ATOM 588 O O . PHE A 1 82 ? 5.883 5.864 -23.500 1.00 68.44 82 PHE A O 1
ATOM 595 N N . ALA A 1 83 ? 6.298 3.818 -24.335 1.00 65.50 83 ALA A N 1
ATOM 596 C CA . ALA A 1 83 ? 7.664 4.123 -24.762 1.00 65.50 83 ALA A CA 1
ATOM 597 C C . ALA A 1 83 ? 7.696 5.225 -25.832 1.00 65.50 83 ALA A C 1
ATOM 599 O O . ALA A 1 83 ? 8.531 6.126 -25.779 1.00 65.50 83 ALA A O 1
ATOM 600 N N . ARG A 1 84 ? 6.749 5.204 -26.781 1.00 67.56 84 ARG A N 1
ATOM 601 C CA . ARG A 1 84 ? 6.649 6.241 -27.824 1.00 67.56 84 ARG A CA 1
ATOM 602 C C . ARG A 1 84 ? 6.187 7.587 -27.272 1.00 67.56 84 ARG A C 1
ATOM 604 O O . ARG A 1 84 ? 6.744 8.610 -27.659 1.00 67.56 84 ARG A O 1
ATOM 611 N N . LEU A 1 85 ? 5.201 7.581 -26.374 1.00 78.31 85 LEU A N 1
ATOM 612 C CA . LEU A 1 85 ? 4.651 8.792 -25.761 1.00 78.31 85 LEU A CA 1
ATOM 613 C C . LEU A 1 85 ? 5.668 9.478 -24.836 1.00 78.31 85 LEU A C 1
ATOM 615 O O . LEU A 1 85 ? 5.815 10.695 -24.871 1.00 78.31 85 LEU A O 1
ATOM 619 N N . LEU A 1 86 ? 6.380 8.698 -24.019 1.00 74.75 86 LEU A N 1
ATOM 620 C CA . LEU A 1 86 ? 7.291 9.210 -22.991 1.00 74.75 86 LEU A CA 1
ATOM 621 C C . LEU A 1 86 ? 8.746 9.326 -23.468 1.00 74.75 86 LEU A C 1
ATOM 623 O O . LEU A 1 86 ? 9.613 9.762 -22.713 1.00 74.75 86 LEU A O 1
ATOM 627 N N . ARG A 1 87 ? 9.018 9.020 -24.742 1.00 70.81 87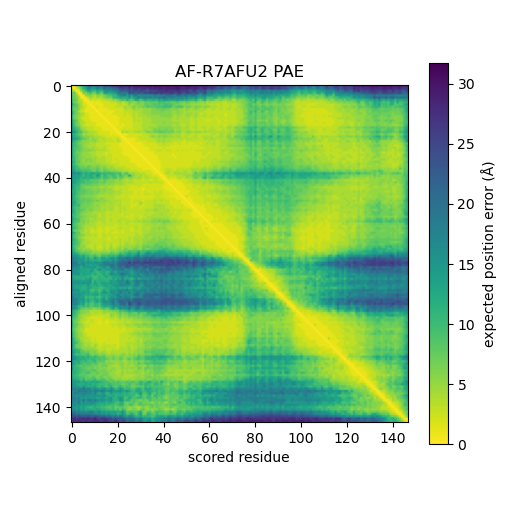 ARG A N 1
ATOM 628 C CA . ARG A 1 87 ? 10.327 9.192 -25.387 1.00 70.81 87 ARG A CA 1
ATOM 629 C C . ARG A 1 87 ? 11.012 10.546 -25.119 1.00 70.81 87 ARG A C 1
ATOM 631 O O . ARG A 1 87 ? 12.208 10.513 -24.837 1.00 70.81 87 ARG A O 1
ATOM 638 N N . PRO A 1 88 ? 10.343 11.720 -25.176 1.00 76.25 88 PRO A N 1
ATOM 639 C CA . PRO A 1 88 ? 11.009 12.996 -24.887 1.00 76.25 88 PRO A CA 1
ATOM 640 C C . PRO A 1 88 ? 11.453 13.127 -23.424 1.00 76.25 88 PRO A C 1
ATOM 642 O O . PRO A 1 88 ? 12.451 13.785 -23.154 1.00 76.25 88 PRO A O 1
ATOM 645 N N . LEU A 1 89 ? 10.750 12.477 -22.491 1.00 74.94 89 LEU A N 1
ATOM 646 C CA . LEU A 1 89 ? 11.097 12.468 -21.070 1.00 74.94 89 LEU A CA 1
ATOM 647 C C . LEU A 1 89 ? 12.247 11.488 -20.780 1.00 74.94 89 LEU A C 1
ATOM 649 O O . LEU A 1 89 ? 13.128 11.775 -19.974 1.00 74.94 89 LEU A O 1
ATOM 653 N N . PHE A 1 90 ? 12.255 10.336 -21.458 1.00 68.50 90 PHE A N 1
ATOM 654 C CA . PHE A 1 90 ? 13.199 9.248 -21.187 1.00 68.50 90 PHE A CA 1
ATOM 655 C C . PHE A 1 90 ? 14.439 9.219 -22.086 1.00 68.50 90 PHE A C 1
ATOM 657 O O . PHE A 1 90 ? 15.347 8.429 -21.840 1.00 68.50 90 PHE A O 1
ATOM 664 N N . PHE A 1 91 ? 14.541 10.121 -23.067 1.00 69.31 91 PHE A N 1
ATOM 665 C CA . PHE A 1 91 ? 15.733 10.292 -23.908 1.00 69.31 91 PHE A CA 1
ATOM 666 C C . PHE A 1 91 ? 17.026 10.476 -23.090 1.00 69.31 91 PHE A C 1
ATOM 668 O O . PHE A 1 91 ? 18.076 9.971 -23.480 1.00 69.31 91 PHE A O 1
ATOM 675 N N . ALA A 1 92 ? 16.943 11.136 -21.931 1.00 69.69 92 ALA A N 1
ATOM 676 C CA . ALA A 1 92 ? 18.083 11.352 -21.042 1.00 69.69 92 ALA A CA 1
ATOM 677 C C . ALA A 1 92 ? 18.560 10.083 -20.306 1.00 69.69 92 ALA A C 1
ATOM 679 O O . ALA A 1 92 ? 19.674 10.068 -19.790 1.00 69.69 92 ALA A O 1
ATOM 680 N N . PHE A 1 93 ? 17.744 9.023 -20.244 1.00 67.00 93 PHE A N 1
ATOM 681 C CA . PHE A 1 93 ? 18.023 7.845 -19.417 1.00 67.00 93 PHE A CA 1
ATOM 682 C C . PHE A 1 93 ? 18.859 6.753 -20.103 1.00 67.00 93 PHE A C 1
ATOM 684 O O . PHE A 1 93 ? 19.250 5.813 -19.423 1.00 67.00 93 PHE A O 1
ATOM 691 N N . GLY A 1 94 ? 19.224 6.882 -21.383 1.00 62.00 94 GLY A N 1
ATOM 692 C CA . GLY A 1 94 ? 20.137 5.951 -22.067 1.00 62.00 94 GLY A CA 1
ATOM 693 C C . GLY A 1 94 ? 19.592 4.521 -22.257 1.00 62.00 94 GLY A C 1
ATOM 694 O O . GLY A 1 94 ? 18.869 3.978 -21.427 1.00 62.00 94 GLY A O 1
ATOM 695 N N . ALA A 1 95 ? 19.972 3.864 -23.358 1.00 63.03 95 ALA A N 1
ATOM 696 C CA . ALA A 1 95 ? 19.514 2.503 -23.686 1.00 63.03 95 ALA A CA 1
ATOM 697 C C . ALA A 1 95 ? 19.987 1.426 -22.682 1.00 63.03 95 ALA A C 1
ATOM 699 O O . ALA A 1 95 ? 19.450 0.325 -22.634 1.00 63.03 95 ALA A O 1
ATOM 700 N N . SER A 1 96 ? 20.984 1.728 -21.843 1.00 60.53 96 SER A N 1
ATOM 701 C CA . SER A 1 96 ? 21.511 0.804 -20.830 1.00 60.53 96 SER A CA 1
ATOM 702 C C . SER A 1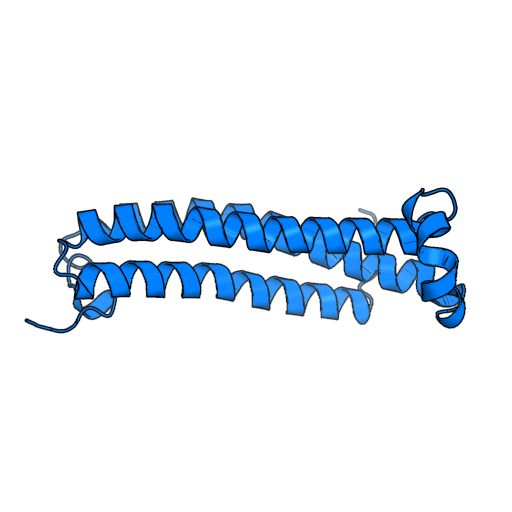 96 ? 20.600 0.619 -19.610 1.00 60.53 96 SER A C 1
ATOM 704 O O . SER A 1 96 ? 20.820 -0.304 -18.825 1.00 60.53 96 SER A O 1
ATOM 706 N N . THR A 1 97 ? 19.574 1.456 -19.438 1.00 66.94 97 THR A N 1
ATOM 707 C CA . THR A 1 97 ? 18.701 1.432 -18.249 1.00 66.94 97 THR A CA 1
ATOM 708 C C . THR A 1 97 ? 17.449 0.558 -18.439 1.00 66.94 97 THR A C 1
ATOM 710 O O . THR A 1 97 ? 16.704 0.319 -17.486 1.00 66.94 97 THR A O 1
ATOM 713 N N . GLU A 1 98 ? 17.245 0.013 -19.643 1.00 67.88 98 GLU A N 1
ATOM 714 C CA . GLU A 1 98 ? 16.060 -0.764 -20.040 1.00 67.88 98 GLU A CA 1
ATOM 715 C C . GLU A 1 98 ? 15.794 -1.966 -19.113 1.00 67.88 98 GLU A C 1
ATOM 717 O O . GLU A 1 98 ? 14.751 -2.051 -18.460 1.00 67.88 98 GLU A O 1
ATOM 722 N N . GLY A 1 99 ? 16.779 -2.857 -18.945 1.00 72.69 99 GLY A N 1
ATOM 723 C CA . GLY A 1 99 ? 16.626 -4.038 -18.082 1.00 72.69 99 GLY A CA 1
ATOM 724 C C . GLY A 1 99 ? 16.550 -3.708 -16.587 1.00 72.69 99 GLY A C 1
ATOM 725 O O . GLY A 1 99 ? 15.915 -4.417 -15.803 1.00 72.69 99 GLY A O 1
ATOM 726 N N . VAL A 1 100 ? 17.165 -2.598 -16.183 1.00 79.75 100 VAL A N 1
ATOM 727 C CA . VAL A 1 100 ? 17.265 -2.191 -14.783 1.00 79.75 100 VAL A CA 1
ATOM 728 C C . VAL A 1 100 ? 15.931 -1.629 -14.285 1.00 79.75 100 VAL A C 1
ATOM 730 O O . VAL A 1 100 ? 15.432 -2.063 -13.244 1.00 79.75 100 VAL A O 1
ATOM 733 N N . ILE A 1 101 ? 15.305 -0.730 -15.047 1.00 81.69 101 ILE A N 1
ATOM 734 C CA . ILE A 1 101 ? 13.995 -0.164 -14.691 1.00 81.69 101 ILE A CA 1
ATOM 735 C C . ILE A 1 101 ? 12.887 -1.200 -14.856 1.00 81.69 101 ILE A C 1
ATOM 737 O O . ILE A 1 101 ? 11.982 -1.254 -14.021 1.00 81.69 101 ILE A O 1
ATOM 741 N N . TYR A 1 102 ? 12.987 -2.076 -15.858 1.00 82.94 102 TYR A N 1
ATOM 742 C CA . TYR A 1 102 ? 12.060 -3.194 -15.989 1.00 82.94 102 TYR A CA 1
ATOM 743 C C . TYR A 1 102 ? 12.066 -4.082 -14.735 1.00 82.94 102 TYR A C 1
ATOM 745 O O . TYR A 1 102 ? 11.005 -4.390 -14.194 1.00 82.94 102 TYR A O 1
ATOM 753 N N . SER A 1 103 ? 13.251 -4.429 -14.215 1.00 85.06 103 SER A N 1
ATOM 754 C CA . SER A 1 103 ? 13.366 -5.241 -12.995 1.00 85.06 103 SER A CA 1
ATOM 755 C C . SER A 1 103 ? 12.785 -4.554 -11.751 1.00 85.06 103 SER A C 1
ATOM 757 O O . SER A 1 103 ? 12.124 -5.218 -10.956 1.00 85.06 103 SER A O 1
ATOM 759 N N . PHE A 1 104 ? 12.953 -3.231 -11.615 1.00 89.19 104 PHE A N 1
ATOM 760 C CA . PHE A 1 104 ? 12.313 -2.436 -10.559 1.00 89.19 104 PHE A CA 1
ATOM 761 C C . PHE A 1 104 ? 10.785 -2.446 -10.691 1.00 89.19 104 PHE A C 1
ATOM 763 O O . PHE A 1 104 ? 10.082 -2.711 -9.718 1.00 89.19 104 PHE A O 1
ATOM 770 N N . GLY A 1 105 ? 10.262 -2.193 -11.895 1.00 87.94 105 GLY A N 1
ATOM 771 C CA . GLY A 1 105 ? 8.822 -2.201 -12.152 1.00 87.94 105 GLY A CA 1
ATOM 772 C C . GLY A 1 105 ? 8.196 -3.569 -11.877 1.00 87.94 105 GLY A C 1
ATOM 773 O O . GLY A 1 105 ? 7.136 -3.648 -11.258 1.00 87.94 105 GLY A O 1
ATOM 774 N N . TYR A 1 106 ? 8.884 -4.648 -12.253 1.00 87.44 106 TYR A N 1
ATOM 775 C CA . TYR A 1 106 ? 8.424 -6.012 -12.011 1.00 87.44 106 TYR A CA 1
ATOM 776 C C . TYR A 1 106 ? 8.384 -6.361 -10.516 1.00 87.44 106 TYR A C 1
ATOM 778 O O . TYR A 1 106 ? 7.355 -6.840 -10.033 1.00 87.44 106 TYR A O 1
ATOM 786 N N . THR A 1 107 ? 9.458 -6.100 -9.756 1.00 90.19 107 THR A N 1
ATOM 787 C CA . THR A 1 107 ? 9.473 -6.393 -8.310 1.00 90.19 107 THR A CA 1
ATOM 788 C C . THR A 1 107 ? 8.459 -5.546 -7.549 1.00 90.19 107 THR A C 1
ATOM 790 O O . THR A 1 107 ? 7.782 -6.064 -6.659 1.00 90.19 107 THR A O 1
ATOM 793 N N . LEU A 1 108 ? 8.292 -4.280 -7.941 1.00 90.75 108 LEU A N 1
ATOM 794 C CA . LEU A 1 108 ? 7.276 -3.391 -7.389 1.00 90.75 108 LEU A CA 1
ATOM 795 C C . LEU A 1 108 ? 5.862 -3.919 -7.653 1.00 90.75 108 LEU A C 1
ATOM 797 O O . LEU A 1 108 ? 5.071 -4.032 -6.720 1.00 90.75 108 LEU A O 1
ATOM 801 N N . MET A 1 109 ? 5.546 -4.284 -8.900 1.00 89.88 109 MET A N 1
ATOM 802 C CA . MET A 1 109 ? 4.220 -4.781 -9.277 1.00 89.88 109 MET A CA 1
ATOM 803 C C . MET A 1 109 ? 3.864 -6.064 -8.522 1.00 89.88 109 MET A C 1
ATOM 805 O O . MET A 1 109 ? 2.779 -6.162 -7.951 1.00 89.88 109 MET A O 1
ATOM 809 N N . VAL A 1 110 ? 4.783 -7.035 -8.480 1.00 89.75 110 VAL A N 1
ATOM 810 C CA . VAL A 1 110 ? 4.574 -8.290 -7.743 1.00 89.75 110 VAL A CA 1
ATOM 811 C C . VAL A 1 110 ? 4.391 -8.013 -6.251 1.00 89.75 110 VAL A C 1
ATOM 813 O O . VAL A 1 110 ? 3.466 -8.547 -5.640 1.00 89.75 110 VAL A O 1
ATOM 816 N N . GLY A 1 111 ? 5.222 -7.147 -5.668 1.00 89.44 111 GLY A N 1
ATOM 817 C CA . GLY A 1 111 ? 5.128 -6.780 -4.257 1.00 89.44 111 GLY A CA 1
ATOM 818 C C . GLY A 1 111 ? 3.799 -6.111 -3.900 1.00 89.44 111 GLY A C 1
ATOM 819 O O . GLY A 1 111 ? 3.175 -6.486 -2.908 1.00 89.44 111 GLY A O 1
ATOM 820 N N . VAL A 1 112 ? 3.324 -5.182 -4.733 1.00 88.94 112 VAL A N 1
ATOM 821 C CA . VAL A 1 112 ? 2.033 -4.498 -4.546 1.00 88.94 112 VAL A CA 1
ATOM 822 C C . VAL A 1 112 ? 0.869 -5.469 -4.677 1.00 88.94 112 VAL A C 1
ATOM 824 O O . VAL A 1 112 ? -0.031 -5.440 -3.848 1.00 88.94 112 VAL A O 1
ATOM 827 N N . LEU A 1 113 ? 0.883 -6.363 -5.669 1.00 88.25 113 LEU A N 1
ATOM 828 C CA . LEU A 1 113 ? -0.179 -7.359 -5.841 1.00 88.25 113 LEU A CA 1
ATOM 829 C C . LEU A 1 113 ? -0.254 -8.321 -4.652 1.00 88.25 113 LEU A C 1
ATOM 831 O O . LEU A 1 113 ? -1.339 -8.574 -4.124 1.00 88.25 113 LEU A O 1
ATOM 835 N N . LEU A 1 114 ? 0.896 -8.827 -4.200 1.00 87.44 114 LEU A N 1
ATOM 836 C CA . LEU A 1 114 ? 0.967 -9.682 -3.015 1.00 87.44 114 LEU A CA 1
ATOM 837 C C . LEU A 1 114 ? 0.471 -8.944 -1.772 1.00 87.44 114 LEU A C 1
ATOM 839 O O . LEU A 1 114 ? -0.296 -9.506 -0.985 1.00 87.44 114 LEU A O 1
ATOM 843 N N . ASN A 1 115 ? 0.868 -7.680 -1.612 1.00 86.31 115 ASN A N 1
ATOM 844 C CA . ASN A 1 115 ? 0.412 -6.871 -0.497 1.00 86.31 115 ASN A CA 1
ATOM 845 C C . ASN A 1 115 ? -1.086 -6.588 -0.564 1.00 86.31 115 ASN A C 1
ATOM 847 O O . ASN A 1 115 ? -1.774 -6.711 0.438 1.00 86.31 115 ASN A O 1
ATOM 851 N N . PHE A 1 116 ? -1.619 -6.283 -1.739 1.00 82.75 116 PHE A N 1
ATOM 852 C CA . PHE A 1 116 ? -3.035 -6.018 -1.906 1.00 82.75 116 PHE A CA 1
ATOM 853 C C . PHE A 1 116 ? -3.882 -7.217 -1.463 1.00 82.75 116 PHE A C 1
ATOM 855 O O . PHE A 1 116 ? -4.841 -7.056 -0.714 1.00 82.75 116 PHE A O 1
ATOM 862 N N . VAL A 1 117 ? -3.490 -8.438 -1.833 1.00 82.88 117 VAL A N 1
ATOM 863 C CA . VAL A 1 117 ? -4.204 -9.651 -1.408 1.00 82.88 117 VAL A CA 1
ATOM 864 C C . VAL A 1 117 ? -4.041 -9.893 0.095 1.00 82.88 117 VAL A C 1
ATOM 866 O O . VAL A 1 117 ? -5.037 -10.031 0.805 1.00 82.88 117 VAL A O 1
ATOM 869 N N . MET A 1 118 ? -2.811 -9.927 0.612 1.00 79.56 118 MET A N 1
ATOM 870 C CA . MET A 1 118 ? -2.569 -10.282 2.019 1.00 79.56 118 MET A CA 1
ATOM 871 C C . MET A 1 118 ? -2.910 -9.149 2.991 1.00 79.56 118 MET A C 1
ATOM 873 O O . MET A 1 118 ? -3.605 -9.356 3.985 1.00 79.56 118 MET A O 1
ATOM 877 N N . GLY A 1 119 ? -2.469 -7.938 2.692 1.00 72.25 119 GLY A N 1
ATOM 878 C CA . GLY A 1 119 ? -2.709 -6.739 3.486 1.00 72.25 119 GLY A CA 1
ATOM 879 C C . GLY A 1 119 ? -4.186 -6.374 3.574 1.00 72.25 119 GLY A C 1
ATOM 880 O O . GLY A 1 119 ? -4.638 -5.982 4.642 1.00 72.25 119 GLY A O 1
ATOM 881 N N . VAL A 1 120 ? -4.976 -6.565 2.512 1.00 72.81 120 VAL A N 1
ATOM 882 C CA . VAL A 1 120 ? -6.402 -6.201 2.545 1.00 72.81 120 VAL A CA 1
ATOM 883 C C . VAL A 1 120 ? -7.291 -7.353 3.008 1.00 72.81 120 VAL A C 1
ATOM 885 O O . VAL A 1 120 ? -8.096 -7.175 3.926 1.00 72.81 120 VAL A O 1
ATOM 888 N N . LEU A 1 121 ? -7.179 -8.537 2.395 1.00 71.81 121 LEU A N 1
ATOM 889 C CA . LEU A 1 121 ? -8.075 -9.654 2.718 1.00 71.81 121 LEU A CA 1
ATOM 890 C C . LEU A 1 121 ? -7.676 -10.339 4.024 1.00 71.81 121 LEU A C 1
ATOM 892 O O . LEU A 1 121 ? -8.537 -10.535 4.884 1.00 71.81 121 LEU A O 1
ATOM 896 N N . ALA A 1 122 ? -6.396 -10.679 4.203 1.00 78.56 122 ALA A N 1
ATOM 897 C CA . ALA A 1 122 ? -5.972 -11.428 5.385 1.00 78.56 122 ALA A CA 1
ATOM 898 C C . ALA A 1 122 ? -6.035 -10.564 6.651 1.00 78.56 122 ALA A C 1
ATOM 900 O O . ALA A 1 122 ? -6.563 -11.023 7.662 1.00 78.56 122 ALA A O 1
ATOM 901 N N . SER A 1 123 ? -5.609 -9.296 6.584 1.00 80.06 123 SER A N 1
ATOM 902 C CA . SER A 1 123 ? -5.709 -8.363 7.721 1.00 80.06 123 SER A CA 1
ATOM 903 C C . SER A 1 123 ? -7.160 -8.161 8.165 1.00 80.06 123 SER A C 1
ATOM 905 O O . SER A 1 123 ? -7.477 -8.263 9.352 1.00 80.06 123 SER A O 1
ATOM 907 N N . ARG A 1 124 ? -8.087 -7.969 7.215 1.00 78.62 124 ARG A N 1
ATOM 908 C CA . ARG A 1 124 ? -9.516 -7.832 7.527 1.00 78.62 124 ARG A CA 1
ATOM 909 C C . ARG A 1 124 ? -10.084 -9.087 8.180 1.00 78.62 124 ARG A C 1
ATOM 911 O O . ARG A 1 124 ? -10.777 -8.979 9.190 1.00 78.62 124 ARG A O 1
ATOM 918 N N . LEU A 1 125 ? -9.813 -10.261 7.610 1.00 79.69 125 LEU A N 1
ATOM 919 C CA . LEU A 1 125 ? -10.288 -11.533 8.157 1.00 79.69 125 LEU A CA 1
ATOM 920 C C . LEU A 1 125 ? -9.714 -11.789 9.552 1.00 79.69 125 LEU A C 1
ATOM 922 O O . LEU A 1 125 ? -10.450 -12.190 10.450 1.00 79.69 125 LEU A O 1
ATOM 926 N N . MET A 1 126 ? -8.430 -11.502 9.752 1.00 84.44 126 MET A N 1
ATOM 927 C CA . MET A 1 126 ? -7.749 -11.672 11.030 1.00 84.44 126 MET A CA 1
ATOM 928 C C . MET A 1 126 ? -8.355 -10.775 12.109 1.00 84.44 126 MET A C 1
ATOM 930 O O . MET A 1 126 ? -8.736 -11.271 13.167 1.00 84.44 126 MET A O 1
ATOM 934 N N . VAL A 1 127 ? -8.503 -9.476 11.850 1.00 79.56 127 VAL A N 1
ATOM 935 C CA . VAL A 1 127 ? -9.037 -8.539 12.849 1.00 79.56 127 VAL A CA 1
ATOM 936 C C . VAL A 1 127 ? -10.517 -8.796 13.125 1.00 79.56 127 VAL A C 1
ATOM 938 O O . VAL A 1 127 ? -10.919 -8.755 14.286 1.00 79.56 127 VAL A O 1
ATOM 941 N N . MET A 1 128 ? -11.320 -9.120 12.103 1.00 74.81 128 MET A N 1
ATOM 942 C CA . MET A 1 128 ? -12.730 -9.494 12.298 1.00 74.81 128 MET A CA 1
ATOM 943 C C . MET A 1 128 ? -12.889 -10.817 13.055 1.00 74.81 128 MET A C 1
ATOM 945 O O . MET A 1 128 ? -13.836 -10.973 13.822 1.00 74.81 128 MET A O 1
ATOM 949 N N . SER A 1 129 ? -11.980 -11.773 12.856 1.00 81.25 129 SER A N 1
ATOM 950 C CA . SER A 1 129 ? -11.974 -13.030 13.607 1.00 81.25 129 SER A CA 1
ATOM 951 C C . SER A 1 129 ? -11.579 -12.793 15.067 1.00 81.25 129 SER A C 1
ATOM 953 O O . SER A 1 129 ? -12.290 -13.213 15.981 1.00 81.25 129 SER A O 1
ATOM 955 N N . LEU A 1 130 ? -10.500 -12.037 15.295 1.00 79.69 130 LEU A N 1
ATOM 956 C CA . LEU A 1 130 ? -9.987 -11.727 16.629 1.00 79.69 130 LEU A CA 1
ATOM 957 C C . LEU A 1 130 ? -10.980 -10.915 17.466 1.00 79.69 130 LEU A C 1
ATOM 959 O O . LEU A 1 130 ? -11.135 -11.205 18.650 1.00 79.69 130 LEU A O 1
ATOM 963 N N . SER A 1 131 ? -11.714 -9.967 16.874 1.00 73.50 131 SER A N 1
ATOM 964 C CA . SER A 1 131 ? -12.674 -9.128 17.611 1.00 73.50 131 SER A CA 1
ATOM 965 C C . SER A 1 131 ? -13.866 -9.896 18.205 1.00 73.50 131 SER A C 1
ATOM 967 O O . SER A 1 131 ? -14.583 -9.357 19.052 1.00 73.50 131 SER A O 1
ATOM 969 N N . ASN A 1 132 ? -14.090 -11.154 17.804 1.00 76.19 132 ASN A N 1
ATOM 970 C CA . ASN A 1 132 ? -15.110 -12.015 18.416 1.00 76.19 132 ASN A CA 1
ATOM 971 C C . ASN A 1 132 ? -14.706 -12.535 19.805 1.00 76.19 132 ASN A C 1
ATOM 973 O O . ASN A 1 132 ? -15.571 -12.926 20.589 1.00 76.19 132 ASN A O 1
ATOM 977 N N . PHE A 1 133 ? -13.418 -12.520 20.148 1.00 80.50 133 PHE A N 1
ATOM 978 C CA . PHE A 1 133 ? -12.946 -12.950 21.461 1.00 80.50 133 PHE A CA 1
ATOM 979 C C . PHE A 1 133 ? -13.004 -11.797 22.469 1.00 80.50 133 PHE A C 1
ATOM 981 O O . PHE A 1 133 ? -12.496 -10.708 22.211 1.00 80.50 133 PHE A O 1
ATOM 988 N N . LYS A 1 134 ? -13.551 -12.050 23.669 1.00 69.12 134 LYS A N 1
ATOM 989 C CA . LYS A 1 134 ? -13.702 -11.044 24.746 1.00 69.12 134 LYS A CA 1
ATOM 990 C C . LYS A 1 134 ? -12.397 -10.317 25.112 1.00 69.12 134 LYS A C 1
ATOM 992 O O . LYS A 1 134 ? -12.435 -9.146 25.469 1.00 69.12 134 LYS A O 1
ATOM 997 N N . ILE A 1 135 ? -11.248 -10.987 24.990 1.00 73.50 135 ILE A N 1
ATOM 998 C CA . ILE A 1 135 ? -9.916 -10.417 25.275 1.00 73.50 135 ILE A CA 1
ATOM 999 C C . ILE A 1 135 ? -9.572 -9.284 24.291 1.00 73.50 135 ILE A C 1
ATOM 1001 O O . ILE A 1 135 ? -8.988 -8.275 24.679 1.00 73.50 135 ILE A O 1
ATOM 1005 N N . PHE A 1 136 ? -9.997 -9.411 23.033 1.00 76.19 136 PHE A N 1
ATOM 1006 C CA . PHE A 1 136 ? -9.743 -8.443 21.966 1.00 76.19 136 PHE A CA 1
ATOM 1007 C C . PHE A 1 136 ? -10.882 -7.427 21.809 1.00 76.19 136 PHE A C 1
ATOM 1009 O O . PHE A 1 136 ? -10.896 -6.667 20.852 1.00 76.19 136 PHE A O 1
ATOM 1016 N N . GLN A 1 137 ? -11.836 -7.364 22.744 1.00 73.00 137 GLN A N 1
ATOM 1017 C CA . GLN A 1 137 ? -12.897 -6.349 22.723 1.00 73.00 137 GLN A CA 1
ATOM 1018 C C . GLN A 1 137 ? -12.508 -5.042 23.430 1.00 73.00 137 GLN A C 1
ATOM 1020 O O . GLN A 1 137 ? -13.303 -4.102 23.498 1.00 73.00 137 GLN A O 1
ATOM 1025 N N . ASN A 1 138 ? -11.286 -4.954 23.958 1.00 76.25 138 ASN A N 1
ATOM 1026 C CA . ASN A 1 138 ? -10.830 -3.768 24.666 1.00 76.25 138 ASN A CA 1
ATOM 1027 C C . ASN A 1 138 ? -10.536 -2.617 23.689 1.00 76.25 138 ASN A C 1
ATOM 1029 O O . ASN A 1 138 ? -9.608 -2.696 22.883 1.00 76.25 138 ASN A O 1
ATOM 1033 N N . LYS A 1 139 ? -11.286 -1.513 23.814 1.00 70.00 139 LYS A N 1
ATOM 1034 C CA . LYS A 1 139 ? -11.130 -0.294 22.997 1.00 70.00 139 LYS A CA 1
ATOM 1035 C C . LYS A 1 139 ? -9.703 0.272 23.026 1.00 70.00 139 LYS A C 1
ATOM 1037 O O . LYS A 1 139 ? -9.254 0.834 22.029 1.00 70.00 139 LYS A O 1
ATOM 1042 N N . LYS A 1 140 ? -8.965 0.051 24.122 1.00 74.06 140 LYS A N 1
ATOM 1043 C CA . LYS A 1 140 ? -7.574 0.496 24.296 1.00 74.06 140 LYS A CA 1
ATOM 1044 C C . LYS A 1 140 ? -6.602 -0.156 23.303 1.00 74.06 140 LYS A C 1
ATOM 1046 O O . LYS A 1 140 ? -5.627 0.479 22.919 1.00 74.06 140 LYS A O 1
ATOM 1051 N N . L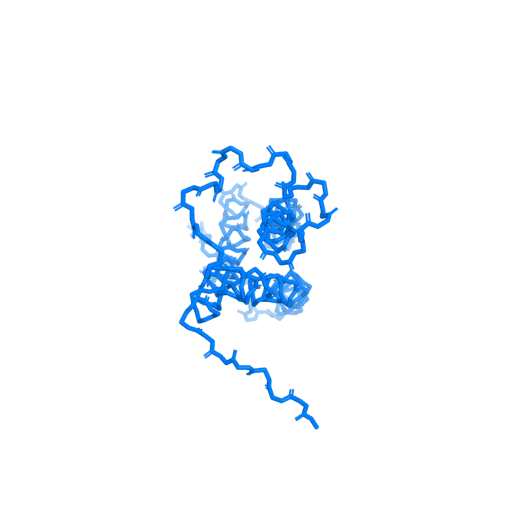EU A 1 141 ? -6.877 -1.385 22.848 1.00 76.81 141 LEU A N 1
ATOM 1052 C CA . LEU A 1 141 ? -6.046 -2.089 21.855 1.00 76.81 141 LEU A CA 1
ATOM 1053 C C . LEU A 1 141 ? -6.159 -1.486 20.447 1.00 76.81 141 LEU A C 1
ATOM 1055 O O . LEU A 1 141 ? -5.272 -1.682 19.625 1.00 76.81 141 LEU A O 1
ATOM 1059 N N . TYR A 1 142 ? -7.230 -0.735 20.185 1.00 78.25 142 TYR A N 1
ATOM 1060 C CA . TYR A 1 142 ? -7.519 -0.105 18.893 1.00 78.25 142 TYR A CA 1
ATOM 1061 C C . TYR A 1 142 ? -7.344 1.422 18.934 1.00 78.25 142 TYR A C 1
ATOM 1063 O O . TYR A 1 142 ? -7.783 2.123 18.026 1.00 78.25 142 TYR A O 1
ATOM 1071 N N . GLY A 1 143 ? -6.720 1.946 19.996 1.00 73.50 143 GLY A N 1
ATOM 1072 C CA . GLY A 1 143 ? -6.397 3.367 20.129 1.00 73.50 143 GLY A CA 1
ATOM 1073 C C . GLY A 1 143 ? -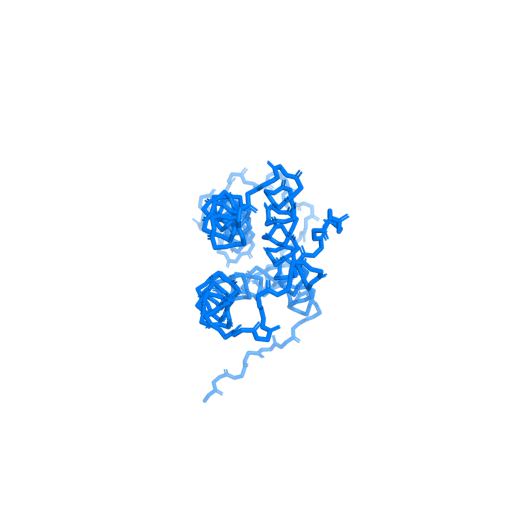7.565 4.283 20.508 1.00 73.50 143 GLY A C 1
ATOM 1074 O O . GLY A 1 143 ? -7.402 5.497 20.410 1.00 73.50 143 GLY A O 1
ATOM 1075 N N . GLY A 1 144 ? -8.713 3.738 20.930 1.00 69.50 144 GLY A N 1
ATOM 1076 C CA . GLY A 1 144 ? -9.828 4.542 21.441 1.00 69.50 144 GLY A CA 1
ATOM 1077 C C . GLY A 1 144 ? -9.527 5.104 22.834 1.00 69.50 144 GLY A C 1
ATOM 1078 O O . 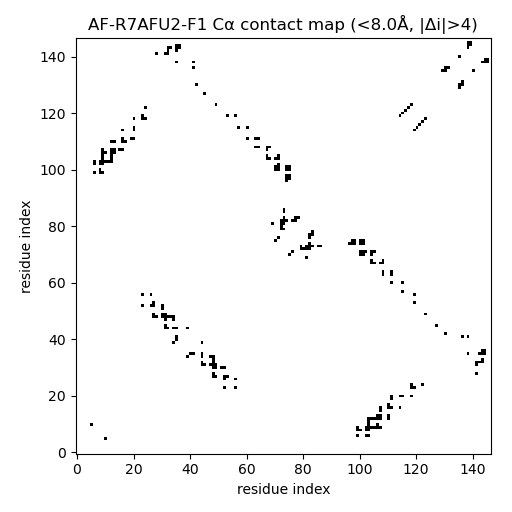GLY A 1 144 ? -9.033 4.368 23.696 1.00 69.50 144 GLY A O 1
ATOM 1079 N N . GLU A 1 145 ? -9.823 6.387 23.059 1.00 61.12 145 GLU A N 1
ATOM 1080 C CA . GLU A 1 145 ? -9.703 6.993 24.390 1.00 61.12 145 GLU A CA 1
ATOM 1081 C C . GLU A 1 145 ? -10.693 6.358 25.378 1.00 61.12 145 GLU A C 1
ATOM 1083 O O . GLU A 1 145 ? -11.828 6.014 25.035 1.00 61.12 145 GLU A O 1
ATOM 1088 N N . GLN A 1 146 ? -10.213 6.143 26.605 1.00 52.31 146 GLN A N 1
ATOM 1089 C CA . GLN A 1 146 ? -11.019 5.652 27.720 1.00 52.31 146 GLN A CA 1
ATOM 1090 C C . GLN A 1 146 ? -12.074 6.718 28.039 1.00 52.31 146 GLN A C 1
ATOM 1092 O O . GLN A 1 146 ? -11.715 7.805 28.480 1.00 52.31 146 GLN A O 1
ATOM 1097 N N . ALA A 1 147 ? -13.345 6.405 27.794 1.00 44.84 147 ALA A N 1
ATOM 1098 C CA . ALA A 1 147 ? -14.442 7.011 28.540 1.00 44.84 147 ALA A CA 1
ATOM 1099 C C . ALA A 1 147 ? -14.705 6.142 29.770 1.00 44.84 147 ALA A C 1
ATOM 1101 O O . ALA A 1 147 ? -14.747 4.899 29.583 1.00 44.84 147 ALA A O 1
#